Protein AF-V5GLI0-F1 (afdb_monomer_lite)

Organism: Anoplophora glabripennis (NCBI:txid217634)

Secondary structure (DSSP, 8-state):
-HHHHHHHHHHHHHHHHHHHHHHHHH-TT-THHHHHHHHHHHHHHHHHHHHHHHHHHHHHHHHHHHHHHHHHHHHHHHHHHHHHHHHHHHHHHHHHHTSPP-----GGG---HHHHHHHHHTTSSSS----

InterPro domains:
  IPR009244 Mediator complex, subunit Med7 [PF05983] (1-92)
  IPR009244 Mediator complex, subunit Med7 [PTHR21428] (1-109)
  IPR037212 Mediator complex, subunit Med7/Med21-like [SSF140718] (1-93)
  IPR044888 Mediator complex, subunit Med7 superfmaily [G3DSA:6.10.140.200] (1-94)

Foldseek 3Di:
DLVVVLVVLVVVLVVLVVVLVVCCVPPVPDPVNVVSVVVNVVSVVVNVVSVVVCVVVVVVVVVVVVVVVVVVVVVVVVVVVVVVVVVVVVVVVVVVVPDPDPDPPPPPPPDPPVVVVVVVVVVPPPPDDDD

Structure (mmCIF, N/CA/C/O backbone):
data_AF-V5GLI0-F1
#
_entry.id   AF-V5GLI0-F1
#
loop_
_atom_site.group_PDB
_atom_site.id
_atom_site.type_symbol
_atom_site.label_atom_id
_atom_site.label_alt_id
_atom_site.label_comp_id
_atom_site.label_asym_id
_atom_site.label_entity_id
_atom_site.label_seq_id
_atom_site.pdbx_PDB_ins_code
_atom_site.Cartn_x
_atom_site.Cartn_y
_atom_site.Cartn_z
_atom_site.occupancy
_atom_site.B_iso_or_equiv
_atom_site.auth_seq_id
_atom_site.auth_comp_id
_atom_site.auth_asym_id
_atom_site.auth_atom_id
_atom_site.pdbx_PDB_model_num
ATOM 1 N N . ASP A 1 1 ? -1.571 12.350 -8.589 1.00 77.69 1 ASP A N 1
ATOM 2 C CA . ASP A 1 1 ? -2.178 11.018 -8.387 1.00 77.69 1 ASP A CA 1
ATOM 3 C C . ASP A 1 1 ? -1.075 9.966 -8.237 1.00 77.69 1 ASP A C 1
ATOM 5 O O . ASP A 1 1 ? -0.608 9.412 -9.225 1.00 77.69 1 ASP A O 1
ATOM 9 N N . ARG A 1 2 ? -0.577 9.755 -7.009 1.00 85.31 2 ARG A N 1
ATOM 10 C CA . ARG A 1 2 ? 0.648 8.961 -6.759 1.00 85.31 2 ARG A CA 1
ATOM 11 C C . ARG A 1 2 ? 0.521 7.507 -7.222 1.00 85.31 2 ARG A C 1
ATOM 13 O O . ARG A 1 2 ? 1.481 6.929 -7.711 1.00 85.31 2 ARG A O 1
ATOM 20 N N . ARG A 1 3 ? -0.679 6.925 -7.125 1.00 88.25 3 ARG A N 1
ATOM 21 C CA . ARG A 1 3 ? -0.944 5.557 -7.589 1.00 88.25 3 ARG A CA 1
ATOM 22 C C . ARG A 1 3 ? -0.845 5.447 -9.109 1.00 88.25 3 ARG A C 1
ATOM 24 O O . ARG A 1 3 ? -0.317 4.454 -9.601 1.00 88.25 3 ARG A O 1
ATOM 31 N N . ARG A 1 4 ? -1.350 6.438 -9.854 1.00 93.44 4 ARG A N 1
ATOM 32 C CA . ARG A 1 4 ? -1.195 6.473 -11.316 1.00 93.44 4 ARG A CA 1
ATOM 33 C C . ARG A 1 4 ? 0.263 6.660 -11.728 1.00 93.44 4 ARG A C 1
ATOM 35 O O . ARG A 1 4 ? 0.712 5.941 -12.613 1.00 93.44 4 ARG A O 1
ATOM 42 N N . GLU A 1 5 ? 1.003 7.539 -11.057 1.00 92.88 5 GLU A N 1
ATOM 43 C CA . GLU A 1 5 ? 2.430 7.740 -11.346 1.00 92.88 5 GLU A CA 1
ATOM 44 C C . GLU A 1 5 ? 3.266 6.489 -11.051 1.00 92.88 5 GLU A C 1
ATOM 46 O O . GLU A 1 5 ? 4.037 6.060 -11.903 1.00 92.88 5 GLU A O 1
ATOM 51 N N . LEU A 1 6 ? 3.028 5.808 -9.924 1.00 94.25 6 LEU A N 1
ATOM 52 C CA . LEU A 1 6 ? 3.709 4.547 -9.618 1.00 94.25 6 LEU A CA 1
ATOM 53 C C . LEU A 1 6 ? 3.439 3.468 -10.681 1.00 94.25 6 LEU A C 1
ATOM 55 O O . LEU A 1 6 ? 4.346 2.740 -11.072 1.00 94.25 6 LEU A O 1
ATOM 59 N N . LYS A 1 7 ? 2.203 3.381 -11.194 1.00 95.25 7 LYS A N 1
ATOM 60 C CA . LYS A 1 7 ? 1.871 2.454 -12.288 1.00 95.25 7 LYS A CA 1
ATOM 61 C C . LYS A 1 7 ? 2.612 2.793 -13.582 1.00 95.25 7 LYS A C 1
ATOM 63 O O . LYS A 1 7 ? 3.099 1.880 -14.240 1.00 95.25 7 LYS A O 1
ATOM 68 N N . LYS A 1 8 ? 2.703 4.077 -13.943 1.00 96.31 8 LYS A N 1
ATOM 69 C CA . LYS A 1 8 ? 3.465 4.520 -15.121 1.00 96.31 8 LYS A CA 1
ATOM 70 C C . LYS A 1 8 ? 4.951 4.194 -14.976 1.00 96.31 8 LYS A C 1
ATOM 72 O O . LYS A 1 8 ? 5.533 3.650 -15.907 1.00 96.31 8 LYS A O 1
ATOM 77 N N . LEU A 1 9 ? 5.540 4.473 -13.811 1.00 95.12 9 LEU A N 1
ATOM 78 C CA . LEU A 1 9 ? 6.940 4.152 -13.524 1.00 95.12 9 LEU A CA 1
ATOM 79 C C . LEU A 1 9 ? 7.194 2.645 -13.599 1.00 95.12 9 LEU A C 1
ATOM 81 O O . LEU A 1 9 ? 8.161 2.241 -14.230 1.00 95.12 9 LEU A O 1
ATOM 85 N N . ASN A 1 10 ? 6.298 1.813 -13.060 1.00 95.06 10 ASN A N 1
ATOM 86 C CA . ASN A 1 10 ? 6.409 0.356 -13.186 1.00 95.06 10 ASN A CA 1
ATOM 87 C C . ASN A 1 10 ? 6.336 -0.119 -14.644 1.00 95.06 10 ASN A C 1
ATOM 89 O O . ASN A 1 10 ? 7.094 -1.004 -15.032 1.00 95.06 10 ASN A O 1
ATOM 93 N N . GLN A 1 11 ? 5.451 0.463 -15.458 1.00 96.81 11 GLN A N 1
ATOM 94 C CA . GLN A 1 11 ? 5.377 0.130 -16.883 1.00 96.81 11 GLN A CA 1
ATOM 95 C C . GLN A 1 11 ? 6.657 0.544 -17.624 1.00 96.81 11 GLN A C 1
ATOM 97 O O . GLN A 1 11 ? 7.169 -0.223 -18.436 1.00 96.81 11 GLN A O 1
ATOM 102 N N . SER A 1 12 ? 7.188 1.733 -17.319 1.00 96.44 12 SER A N 1
ATOM 103 C CA . SER A 1 12 ? 8.449 2.237 -17.877 1.00 96.44 12 SER A CA 1
ATOM 104 C C . SER A 1 12 ? 9.649 1.383 -17.455 1.00 96.44 12 SER A C 1
ATOM 106 O O . SER A 1 12 ? 10.521 1.095 -18.272 1.00 96.44 12 SER A O 1
ATOM 108 N N . LEU A 1 13 ? 9.667 0.926 -16.199 1.00 96.88 13 LEU A N 1
ATOM 109 C CA . LEU A 1 13 ? 10.682 0.025 -15.658 1.00 96.88 13 LEU A CA 1
ATOM 110 C C . LEU A 1 13 ? 10.676 -1.313 -16.396 1.00 96.88 13 LEU A C 1
ATOM 112 O O . LEU A 1 13 ? 11.729 -1.777 -16.824 1.00 96.88 13 LEU A O 1
ATOM 116 N N . LEU A 1 14 ? 9.495 -1.907 -16.586 1.00 96.94 14 LEU A N 1
ATOM 117 C CA . LEU A 1 14 ? 9.364 -3.167 -17.310 1.00 96.94 14 LEU A CA 1
ATOM 118 C C . LEU A 1 14 ? 9.822 -3.030 -18.767 1.00 96.94 14 LEU A C 1
ATOM 120 O O . LEU A 1 14 ? 10.585 -3.866 -19.235 1.00 96.94 14 LEU A O 1
ATOM 124 N N . ALA A 1 15 ? 9.397 -1.972 -19.464 1.00 96.62 15 ALA A N 1
ATOM 125 C CA . ALA A 1 15 ? 9.813 -1.724 -20.843 1.00 96.62 15 ALA A CA 1
ATOM 126 C C . ALA A 1 15 ? 11.340 -1.554 -20.955 1.00 96.62 15 ALA A C 1
ATOM 128 O O . ALA A 1 15 ? 11.968 -2.228 -21.763 1.00 96.62 15 ALA A O 1
ATOM 129 N N . ASN A 1 16 ? 11.954 -0.741 -20.085 1.00 95.00 16 ASN A N 1
ATOM 130 C CA . ASN A 1 16 ? 13.410 -0.558 -20.078 1.00 95.00 16 ASN A CA 1
ATOM 131 C C . ASN A 1 16 ? 14.176 -1.840 -19.740 1.00 95.00 16 ASN A C 1
ATOM 133 O O . ASN A 1 16 ? 15.267 -2.056 -20.263 1.00 95.00 16 ASN A O 1
ATOM 137 N N . PHE A 1 17 ? 13.616 -2.697 -18.888 1.00 96.38 17 PHE A N 1
ATOM 138 C CA . PHE A 1 17 ? 14.223 -3.984 -18.577 1.00 96.38 17 PHE A CA 1
ATOM 139 C C . PHE A 1 17 ? 14.182 -4.935 -19.778 1.00 96.38 17 PHE A C 1
ATOM 141 O O . PHE A 1 17 ? 15.183 -5.585 -20.065 1.00 96.38 17 PHE A O 1
ATOM 148 N N . LEU A 1 18 ? 13.064 -4.983 -20.510 1.00 96.38 18 LEU A N 1
ATOM 149 C CA . LEU A 1 18 ? 12.961 -5.771 -21.742 1.00 96.38 18 LEU A CA 1
ATOM 150 C C . LEU A 1 18 ? 13.914 -5.250 -22.825 1.00 96.38 18 LEU A C 1
ATOM 152 O O . LEU A 1 18 ? 14.644 -6.048 -23.403 1.00 96.38 18 LEU A O 1
ATOM 156 N N . ASP A 1 19 ? 14.005 -3.930 -23.012 1.00 93.44 19 ASP A N 1
ATOM 157 C CA . ASP A 1 19 ? 14.977 -3.328 -23.935 1.00 93.44 19 ASP A CA 1
ATOM 158 C C . ASP A 1 19 ? 16.422 -3.710 -23.576 1.00 93.44 19 ASP A C 1
ATOM 160 O O . ASP A 1 19 ? 17.254 -3.937 -24.455 1.00 93.44 19 ASP A O 1
ATOM 164 N N . LEU A 1 20 ? 16.744 -3.759 -22.277 1.00 94.44 20 LEU A N 1
ATOM 165 C CA . LEU A 1 20 ? 18.061 -4.181 -21.808 1.00 94.44 20 LEU A CA 1
ATOM 166 C C . LEU A 1 20 ? 18.308 -5.661 -22.119 1.00 94.44 20 LEU A C 1
ATOM 168 O O . LEU A 1 20 ? 19.400 -6.001 -22.567 1.00 94.44 20 LEU A O 1
ATOM 172 N N . LEU A 1 21 ? 17.323 -6.538 -21.910 1.00 94.62 21 LEU A N 1
ATOM 173 C CA . LEU A 1 21 ? 17.447 -7.953 -22.271 1.00 94.62 21 LEU A CA 1
ATOM 174 C C . LEU A 1 21 ? 17.672 -8.126 -23.776 1.00 94.62 21 LEU A C 1
ATOM 176 O O . LEU A 1 21 ? 18.602 -8.829 -24.168 1.00 94.62 21 LEU A O 1
ATOM 180 N N . ASP A 1 22 ? 16.892 -7.438 -24.608 1.00 94.00 22 ASP A N 1
ATOM 181 C CA . ASP A 1 22 ? 17.051 -7.473 -26.064 1.00 94.00 22 ASP A CA 1
ATOM 182 C C . ASP A 1 22 ? 18.428 -6.951 -26.495 1.00 94.00 22 ASP A C 1
ATOM 184 O O . ASP A 1 22 ? 19.068 -7.519 -27.386 1.00 94.00 22 ASP A O 1
ATOM 188 N N . LEU A 1 23 ? 18.935 -5.902 -25.839 1.00 93.38 23 LEU A N 1
ATOM 189 C CA . LEU A 1 23 ? 20.286 -5.400 -26.075 1.00 93.38 23 LEU A CA 1
ATOM 190 C C . LEU A 1 23 ? 21.350 -6.444 -25.712 1.00 93.38 23 LEU A C 1
ATOM 192 O O . LEU A 1 23 ? 22.304 -6.620 -26.466 1.00 93.38 23 LEU A O 1
ATOM 196 N N . LEU A 1 24 ? 21.194 -7.146 -24.587 1.00 92.75 24 LEU A N 1
ATOM 197 C CA . LEU A 1 24 ? 22.140 -8.171 -24.140 1.00 92.75 24 LEU A CA 1
ATOM 198 C C . LEU A 1 24 ? 22.152 -9.402 -25.052 1.00 92.75 24 LEU A C 1
ATOM 200 O O . LEU A 1 24 ? 23.216 -9.978 -25.266 1.00 92.75 24 LEU A O 1
ATOM 204 N N . VAL A 1 25 ? 20.999 -9.790 -25.603 1.00 94.69 25 VAL A N 1
ATOM 205 C CA . VAL A 1 25 ? 20.893 -10.911 -26.550 1.00 94.69 25 VAL A CA 1
ATOM 206 C C . VAL A 1 25 ? 21.550 -10.566 -27.887 1.00 94.69 25 VAL A C 1
ATOM 208 O O . VAL A 1 25 ? 22.273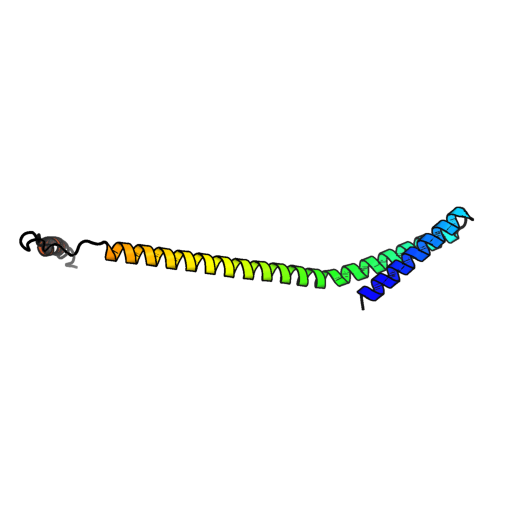 -11.390 -28.444 1.00 94.69 25 VAL A O 1
ATOM 211 N N . ASN A 1 26 ? 21.321 -9.354 -28.401 1.00 92.56 26 ASN A N 1
ATOM 212 C CA . ASN A 1 26 ? 21.771 -8.977 -29.741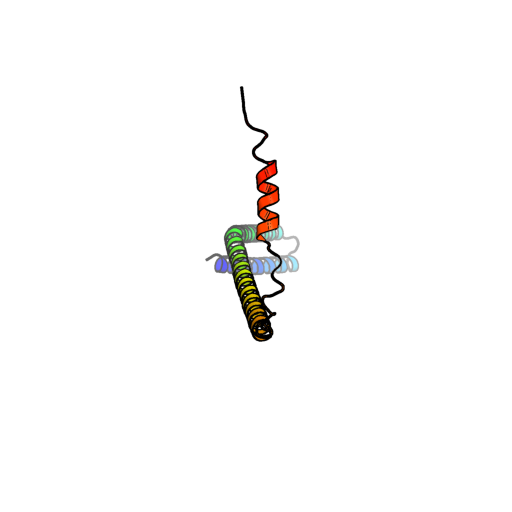 1.00 92.56 26 ASN A CA 1
ATOM 213 C C . ASN A 1 26 ? 23.196 -8.398 -29.771 1.00 92.56 26 ASN A C 1
ATOM 215 O O . ASN A 1 26 ? 23.944 -8.660 -30.711 1.00 92.56 26 ASN A O 1
ATOM 219 N N . CYS A 1 27 ? 23.578 -7.582 -28.783 1.00 89.31 27 CYS A N 1
ATOM 220 C CA . CYS A 1 27 ? 24.846 -6.840 -28.747 1.00 89.31 27 CYS A CA 1
ATOM 221 C C . CYS A 1 27 ? 25.359 -6.642 -27.298 1.00 89.31 27 CYS A C 1
ATOM 223 O O . CYS A 1 27 ? 25.338 -5.518 -26.782 1.00 89.31 27 CYS A O 1
ATOM 225 N N . PRO A 1 28 ? 25.871 -7.695 -26.634 1.00 84.19 28 PRO A N 1
ATOM 226 C CA . PRO A 1 28 ? 26.230 -7.663 -25.208 1.00 84.19 28 PRO A CA 1
ATOM 227 C C . PRO A 1 28 ? 27.379 -6.704 -24.842 1.00 84.19 28 PRO A C 1
ATOM 229 O O . PRO A 1 28 ? 27.415 -6.183 -23.723 1.00 84.19 28 PRO A O 1
ATOM 232 N N . GLU A 1 29 ? 28.296 -6.444 -25.778 1.00 87.75 29 GLU A N 1
ATOM 233 C CA . GLU A 1 29 ? 29.461 -5.552 -25.619 1.00 87.75 29 GLU A CA 1
ATOM 234 C C . GLU A 1 29 ? 29.130 -4.071 -25.889 1.00 87.75 29 GLU A C 1
ATOM 236 O O . GLU A 1 29 ? 30.000 -3.204 -25.828 1.00 87.75 29 GLU A O 1
ATOM 241 N N . SER A 1 30 ? 27.871 -3.751 -26.208 1.00 90.38 30 SER A N 1
ATOM 242 C CA . SER A 1 30 ? 27.469 -2.379 -26.519 1.00 90.38 30 SER A CA 1
ATOM 243 C C . SER A 1 30 ? 27.587 -1.461 -25.293 1.00 90.38 30 SER A C 1
ATOM 245 O O . SER A 1 30 ? 27.048 -1.792 -24.230 1.00 90.38 30 SER A O 1
ATOM 247 N N . PRO A 1 31 ? 28.181 -0.257 -25.424 1.00 88.88 31 PRO A N 1
ATOM 248 C CA . PRO A 1 31 ? 28.242 0.716 -24.331 1.00 88.88 31 PRO A CA 1
ATOM 249 C C . PRO A 1 31 ? 26.848 1.190 -23.885 1.00 88.88 31 PRO A C 1
ATOM 251 O O . PRO A 1 31 ? 26.671 1.558 -22.726 1.00 88.88 31 PRO A O 1
ATOM 254 N N . ARG A 1 32 ? 25.825 1.065 -24.750 1.00 89.44 32 ARG A N 1
ATOM 255 C CA . ARG A 1 32 ? 24.415 1.380 -24.432 1.00 89.44 32 ARG A CA 1
ATOM 256 C C . ARG A 1 32 ? 23.848 0.534 -23.288 1.00 89.44 32 ARG A C 1
ATOM 258 O O . ARG A 1 32 ? 22.819 0.879 -22.715 1.00 89.44 32 ARG A O 1
ATOM 265 N N . ARG A 1 33 ? 24.514 -0.573 -22.933 1.00 91.38 33 ARG A N 1
ATOM 266 C CA . ARG A 1 33 ? 24.174 -1.376 -21.754 1.00 91.38 33 ARG A CA 1
ATOM 267 C C . ARG A 1 33 ? 24.291 -0.546 -20.480 1.00 91.38 33 ARG A C 1
ATOM 269 O O . ARG A 1 33 ? 23.409 -0.629 -19.634 1.00 91.38 33 ARG A O 1
ATOM 276 N N . ALA A 1 34 ? 25.364 0.236 -20.348 1.00 91.25 34 ALA A N 1
ATOM 277 C CA . ALA A 1 34 ? 25.585 1.079 -19.177 1.00 91.25 34 ALA A CA 1
ATOM 278 C C . ALA A 1 34 ? 24.490 2.150 -19.063 1.00 91.25 34 ALA A C 1
ATOM 280 O O . ALA A 1 34 ? 23.885 2.273 -18.005 1.00 91.25 34 ALA A O 1
ATOM 281 N N . GLU A 1 35 ? 24.150 2.806 -20.177 1.00 92.19 35 GLU A N 1
ATOM 282 C CA . GLU A 1 35 ? 23.057 3.790 -20.248 1.00 92.19 35 GLU A CA 1
ATOM 283 C C . GLU A 1 35 ? 21.720 3.186 -19.781 1.00 92.19 35 GLU A C 1
ATOM 285 O O . GLU A 1 35 ? 21.059 3.731 -18.903 1.00 92.19 35 GLU A O 1
ATOM 290 N N . LYS A 1 36 ? 21.350 1.997 -20.284 1.00 91.69 36 LYS A N 1
ATOM 291 C CA . LYS A 1 36 ? 20.110 1.318 -19.868 1.00 91.69 36 LYS A CA 1
ATOM 292 C C . LYS A 1 36 ? 20.103 0.924 -18.389 1.00 91.69 36 LYS A C 1
ATOM 294 O O . LYS A 1 36 ? 19.051 0.947 -17.752 1.00 91.69 36 LYS A O 1
ATOM 299 N N . VAL A 1 37 ? 21.253 0.554 -17.828 1.00 94.00 37 VAL A N 1
ATOM 300 C CA . VAL A 1 37 ? 21.378 0.253 -16.392 1.00 94.00 37 VAL A CA 1
ATOM 301 C C . VAL A 1 37 ? 21.241 1.524 -15.545 1.00 94.00 37 VAL A C 1
ATOM 303 O O . VAL A 1 37 ? 20.600 1.488 -14.489 1.00 94.00 37 VAL A O 1
ATOM 306 N N . GLU A 1 38 ? 21.786 2.651 -16.001 1.00 95.50 38 GLU A N 1
ATOM 307 C CA . GLU A 1 38 ? 21.608 3.955 -15.354 1.00 95.50 38 GLU A CA 1
ATOM 308 C C . GLU A 1 38 ? 20.142 4.410 -15.395 1.00 95.50 38 GLU A C 1
ATOM 310 O O . GLU A 1 38 ? 19.595 4.785 -14.354 1.00 95.50 38 GLU A O 1
ATOM 315 N N . ASP A 1 39 ? 19.464 4.268 -16.539 1.00 95.00 39 ASP A N 1
ATOM 316 C CA . ASP A 1 39 ? 18.034 4.570 -16.687 1.00 95.00 39 ASP A CA 1
ATOM 317 C C . ASP A 1 39 ? 17.174 3.754 -15.707 1.00 95.00 39 ASP A C 1
ATOM 319 O O . ASP A 1 39 ? 16.302 4.293 -15.017 1.00 95.00 39 ASP A O 1
ATOM 323 N N . LEU A 1 40 ? 17.439 2.447 -15.592 1.00 96.25 40 LEU A N 1
ATOM 324 C CA . LEU A 1 40 ? 16.764 1.578 -14.622 1.00 96.25 40 LEU A CA 1
ATOM 325 C C . LEU A 1 40 ? 17.023 2.033 -13.181 1.00 96.25 40 LEU A C 1
ATOM 327 O O . LEU A 1 40 ? 16.093 2.083 -12.372 1.00 96.25 40 LEU A O 1
ATOM 331 N N . SER A 1 41 ? 18.266 2.396 -12.863 1.00 97.06 41 SER A N 1
ATOM 332 C CA . SER A 1 41 ? 18.643 2.884 -11.532 1.00 97.06 41 SER A CA 1
ATOM 333 C C . SER A 1 41 ? 17.878 4.160 -11.174 1.00 97.06 41 SER A C 1
ATOM 335 O O . SER A 1 41 ? 17.327 4.268 -10.076 1.00 97.06 41 SER A O 1
ATOM 337 N N . LEU A 1 42 ? 17.755 5.091 -12.122 1.00 96.88 42 LEU A N 1
ATOM 338 C CA . LEU A 1 42 ? 16.984 6.319 -11.950 1.00 96.88 42 LEU A CA 1
ATOM 339 C C . LEU A 1 42 ? 15.488 6.036 -11.737 1.00 96.88 42 LEU A C 1
ATOM 341 O O . LEU A 1 42 ? 14.860 6.628 -10.855 1.00 96.88 42 LEU A O 1
ATOM 345 N N . LEU A 1 43 ? 14.912 5.089 -12.486 1.00 96.69 43 LEU A N 1
ATOM 346 C CA . LEU A 1 43 ? 13.521 4.663 -12.297 1.00 96.69 43 LEU A CA 1
ATOM 347 C C . LEU A 1 43 ? 13.282 4.094 -10.892 1.00 96.69 43 LEU A C 1
ATOM 349 O O . LEU A 1 43 ? 12.283 4.444 -10.257 1.00 96.69 43 LEU A O 1
ATOM 353 N N . PHE A 1 44 ? 14.201 3.276 -10.370 1.00 97.81 44 PHE A N 1
ATOM 354 C CA . PHE A 1 44 ? 14.105 2.767 -9.000 1.00 97.81 44 PHE A CA 1
ATOM 355 C C . PHE A 1 44 ? 14.181 3.884 -7.957 1.00 97.81 44 PHE A C 1
ATOM 357 O O . PHE A 1 44 ? 13.372 3.894 -7.028 1.00 97.81 44 PHE A O 1
ATOM 364 N N . ILE A 1 45 ? 15.089 4.851 -8.120 1.00 97.62 45 ILE A N 1
ATOM 365 C CA . ILE A 1 45 ? 15.198 6.015 -7.226 1.00 97.62 45 ILE A CA 1
ATOM 366 C C . ILE A 1 45 ? 13.867 6.779 -7.177 1.00 97.62 45 ILE A C 1
ATOM 368 O O . ILE A 1 45 ? 13.340 7.048 -6.094 1.00 97.62 45 ILE A O 1
ATOM 372 N N . HIS A 1 46 ? 13.259 7.056 -8.334 1.00 95.38 46 HIS A N 1
ATOM 373 C CA . HIS A 1 46 ? 11.960 7.730 -8.403 1.00 95.38 46 HIS A CA 1
ATOM 374 C C 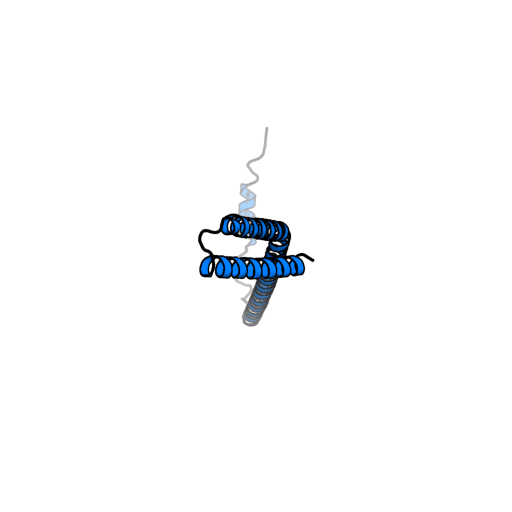. HIS A 1 46 ? 10.839 6.938 -7.716 1.00 95.38 46 HIS A C 1
ATOM 376 O O . HIS A 1 46 ? 10.041 7.512 -6.969 1.00 95.38 46 HIS A O 1
ATOM 382 N N . ILE A 1 47 ? 10.790 5.617 -7.917 1.00 96.44 47 ILE A N 1
ATOM 383 C CA . ILE A 1 47 ? 9.826 4.737 -7.240 1.00 96.44 47 ILE A CA 1
ATOM 384 C C . ILE A 1 47 ? 10.023 4.794 -5.719 1.00 96.44 47 ILE A C 1
ATOM 386 O O . ILE A 1 47 ? 9.050 4.959 -4.978 1.00 96.44 47 ILE A O 1
ATOM 390 N N . HIS A 1 48 ? 11.266 4.707 -5.244 1.00 97.00 48 HIS A N 1
ATOM 391 C CA . HIS A 1 48 ? 11.586 4.778 -3.820 1.00 97.00 48 HIS A CA 1
ATOM 392 C C . HIS A 1 48 ? 11.151 6.103 -3.191 1.00 97.00 48 HIS A C 1
ATOM 394 O O . HIS A 1 48 ? 10.525 6.093 -2.129 1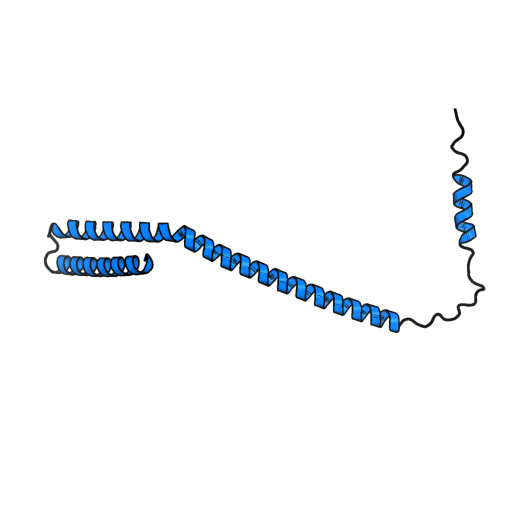.00 97.00 48 HIS A O 1
ATOM 400 N N . HIS A 1 49 ? 11.422 7.235 -3.843 1.00 96.12 49 HIS A N 1
ATOM 401 C CA . HIS A 1 49 ? 10.971 8.539 -3.357 1.00 96.12 49 HIS A CA 1
ATOM 402 C C . HIS A 1 49 ? 9.447 8.611 -3.248 1.00 96.12 49 HIS A C 1
ATOM 404 O O . HIS A 1 49 ? 8.922 9.002 -2.204 1.00 96.12 49 HIS A O 1
ATOM 410 N N . LEU A 1 50 ? 8.728 8.144 -4.271 1.00 95.31 50 LEU A N 1
ATOM 411 C CA . LEU A 1 50 ? 7.267 8.150 -4.279 1.00 95.31 50 LEU A CA 1
ATOM 412 C C . LEU A 1 50 ? 6.667 7.269 -3.168 1.00 95.31 50 LEU A C 1
ATOM 414 O O . LEU A 1 50 ? 5.669 7.641 -2.544 1.00 95.31 50 LEU A O 1
ATOM 418 N N . LEU A 1 51 ? 7.281 6.115 -2.890 1.00 95.50 51 LEU A N 1
ATOM 419 C CA . LEU A 1 51 ? 6.903 5.250 -1.769 1.00 95.50 51 LEU A CA 1
ATOM 420 C C . LEU A 1 51 ? 7.178 5.921 -0.419 1.00 95.50 51 LEU A C 1
ATOM 422 O O . LEU A 1 51 ? 6.336 5.863 0.480 1.00 95.50 51 LEU A O 1
ATOM 426 N N . ASN A 1 52 ? 8.323 6.591 -0.279 1.00 96.38 52 ASN A N 1
ATOM 427 C CA . ASN A 1 52 ? 8.687 7.306 0.942 1.00 96.38 52 ASN A CA 1
ATOM 428 C C . ASN A 1 52 ? 7.712 8.450 1.243 1.00 96.38 52 ASN A C 1
ATOM 430 O O . ASN A 1 52 ? 7.246 8.569 2.375 1.00 96.38 52 ASN A O 1
ATOM 434 N N . GLU A 1 53 ? 7.291 9.214 0.234 1.00 95.31 53 GLU A N 1
ATOM 435 C CA . GLU A 1 53 ? 6.240 10.230 0.385 1.00 95.31 53 GLU A CA 1
ATOM 436 C C . GLU A 1 53 ? 4.875 9.657 0.800 1.00 95.31 53 GLU A C 1
ATOM 438 O O . GLU A 1 53 ? 4.010 10.378 1.317 1.00 95.31 53 GLU A O 1
ATOM 443 N N . PHE A 1 54 ? 4.636 8.368 0.547 1.00 95.19 54 PHE A N 1
ATOM 444 C CA . PHE A 1 54 ? 3.404 7.687 0.935 1.00 95.19 54 PHE A CA 1
ATOM 445 C C . PHE A 1 54 ? 3.437 7.161 2.380 1.00 95.19 54 PHE A C 1
ATOM 447 O O . PHE A 1 54 ? 2.376 6.979 2.985 1.00 95.19 54 PHE A O 1
ATOM 454 N N . ARG A 1 55 ? 4.624 6.997 2.985 1.00 97.06 55 ARG A N 1
ATOM 455 C CA . ARG A 1 55 ? 4.789 6.490 4.363 1.00 97.06 55 ARG A CA 1
ATOM 456 C C . ARG A 1 55 ? 3.983 7.261 5.417 1.00 97.06 55 ARG A C 1
ATOM 458 O O . ARG A 1 55 ? 3.330 6.597 6.221 1.00 97.06 55 ARG A O 1
ATOM 465 N N . PRO A 1 56 ? 3.930 8.610 5.426 1.00 98.00 56 PRO A N 1
ATOM 466 C CA . PRO A 1 56 ? 3.151 9.340 6.427 1.00 98.00 56 PRO A CA 1
ATOM 467 C C . PRO A 1 56 ? 1.650 9.057 6.332 1.00 98.00 56 PRO A C 1
ATOM 469 O O . PRO A 1 56 ? 0.962 8.982 7.347 1.00 98.00 56 PRO A O 1
ATOM 472 N N . HIS A 1 57 ? 1.127 8.880 5.115 1.00 96.25 57 HIS A N 1
ATOM 473 C CA . HIS A 1 57 ? -0.267 8.494 4.920 1.00 96.25 57 HIS A CA 1
ATOM 474 C C . HIS A 1 57 ? -0.511 7.072 5.429 1.00 96.25 57 HIS A C 1
ATOM 476 O O . HIS A 1 57 ? -1.455 6.852 6.180 1.00 96.25 57 HIS A O 1
ATOM 482 N N . GLN A 1 58 ? 0.361 6.125 5.071 1.00 97.06 58 GLN A N 1
ATOM 483 C CA . GLN A 1 58 ? 0.284 4.749 5.561 1.00 97.06 58 GLN A CA 1
ATOM 484 C C . GLN A 1 58 ? 0.290 4.693 7.096 1.00 97.06 58 GLN A C 1
ATOM 486 O O . GLN A 1 58 ? -0.555 4.021 7.672 1.00 97.06 58 GLN A O 1
ATOM 491 N N . ALA A 1 59 ? 1.182 5.434 7.760 1.00 98.38 59 ALA A N 1
ATOM 492 C CA . ALA A 1 59 ? 1.252 5.483 9.219 1.00 98.38 59 ALA A CA 1
ATOM 493 C C . ALA A 1 59 ? -0.061 5.975 9.853 1.00 98.38 59 ALA A C 1
ATOM 495 O O . ALA A 1 59 ? -0.529 5.389 10.828 1.00 98.38 59 ALA A O 1
ATOM 496 N N . ARG A 1 60 ? -0.692 7.006 9.271 1.00 98.56 60 ARG A N 1
ATOM 497 C CA . ARG A 1 60 ? -2.000 7.503 9.731 1.00 98.56 60 ARG A CA 1
ATOM 498 C C . ARG A 1 60 ? -3.103 6.462 9.581 1.00 98.56 60 ARG A C 1
ATOM 500 O O . ARG A 1 60 ? -3.895 6.291 10.500 1.00 98.56 60 ARG A O 1
ATOM 507 N N . GLU A 1 61 ? -3.139 5.752 8.460 1.00 98.31 61 GLU A N 1
ATOM 508 C CA . GLU A 1 61 ? -4.141 4.706 8.237 1.00 98.31 61 GLU A CA 1
ATOM 509 C C . GLU A 1 61 ? -3.920 3.503 9.164 1.00 98.31 61 GLU A C 1
ATOM 511 O O . GLU A 1 61 ? -4.878 2.993 9.741 1.00 98.31 61 GLU A O 1
ATOM 516 N N . THR A 1 62 ? -2.665 3.112 9.409 1.00 98.50 62 THR A N 1
ATOM 517 C CA . THR A 1 62 ? -2.326 2.105 10.427 1.00 98.50 62 THR A CA 1
ATOM 518 C C . THR A 1 62 ? -2.811 2.533 11.813 1.00 98.50 62 THR A C 1
ATOM 520 O O . THR A 1 62 ? -3.456 1.745 12.505 1.00 98.50 62 THR A O 1
ATOM 523 N N . LEU A 1 63 ? -2.555 3.784 12.214 1.00 98.69 63 LEU A N 1
ATOM 524 C CA . LEU A 1 63 ? -3.005 4.310 13.505 1.00 98.69 63 LEU A CA 1
ATOM 525 C C . LEU A 1 63 ? -4.534 4.335 13.603 1.00 98.69 63 LEU A C 1
ATOM 527 O O . LEU A 1 63 ? -5.087 3.925 14.619 1.00 98.69 63 LEU A O 1
ATOM 531 N N . ARG A 1 64 ? -5.226 4.754 12.539 1.00 98.62 64 ARG A N 1
ATOM 532 C CA . ARG A 1 64 ? -6.693 4.745 12.467 1.00 98.62 64 ARG A CA 1
ATOM 533 C C . ARG A 1 64 ? -7.250 3.347 12.740 1.00 98.62 64 ARG A C 1
ATOM 535 O O . ARG A 1 64 ? -8.117 3.198 13.597 1.00 98.62 64 ARG A O 1
ATOM 542 N N . VAL A 1 65 ? -6.738 2.328 12.048 1.00 98.69 65 VAL A N 1
ATOM 543 C CA . VAL A 1 65 ? -7.175 0.933 12.230 1.00 98.69 65 VAL A CA 1
ATOM 544 C C . VAL A 1 65 ? -6.878 0.444 13.651 1.00 98.69 65 VAL A C 1
ATOM 546 O O . VAL A 1 65 ? -7.724 -0.201 14.271 1.00 98.69 65 VAL A O 1
ATOM 549 N N . MET A 1 66 ? -5.710 0.790 14.199 1.00 98.62 66 MET A N 1
ATOM 550 C CA . MET A 1 66 ? -5.338 0.450 15.574 1.00 98.62 66 MET A CA 1
ATOM 551 C C . MET A 1 66 ? -6.298 1.068 16.600 1.00 98.62 66 MET A C 1
ATOM 553 O O . MET A 1 66 ? -6.746 0.380 17.518 1.00 98.62 66 MET A O 1
ATOM 557 N N . MET A 1 67 ? -6.649 2.345 16.441 1.00 98.62 67 MET A N 1
ATOM 558 C CA . MET A 1 67 ? -7.576 3.037 17.340 1.00 98.62 67 MET A CA 1
ATOM 559 C C . MET A 1 67 ? -9.001 2.483 17.239 1.00 98.62 67 MET A C 1
ATOM 561 O O . MET A 1 67 ? -9.662 2.324 18.264 1.00 98.62 67 MET A O 1
ATOM 565 N N . GLU A 1 68 ? -9.466 2.126 16.039 1.00 98.62 68 GLU A N 1
ATOM 566 C CA . GLU A 1 68 ? -10.781 1.496 15.864 1.00 98.62 68 GLU A CA 1
ATOM 567 C C . GLU A 1 68 ? -10.840 0.127 16.560 1.00 98.62 68 GLU A C 1
ATOM 569 O O . GLU A 1 68 ? -11.814 -0.193 17.245 1.00 98.62 68 GLU A O 1
ATOM 574 N N . LEU A 1 69 ? -9.759 -0.658 16.475 1.00 98.56 69 LEU A N 1
ATOM 575 C CA . LEU A 1 69 ? -9.644 -1.921 17.202 1.00 98.56 69 LEU A CA 1
ATOM 576 C C . LEU A 1 69 ? -9.711 -1.710 18.722 1.00 98.56 69 LEU A C 1
ATOM 578 O O . LEU A 1 69 ? -10.467 -2.407 19.401 1.00 98.56 69 LEU A O 1
ATOM 582 N N . GLN A 1 70 ? -8.963 -0.738 19.251 1.00 98.69 70 GLN A N 1
ATOM 583 C CA . GLN A 1 70 ? -8.977 -0.415 20.681 1.00 98.69 70 GLN A CA 1
ATOM 584 C C . GLN A 1 70 ? -10.364 0.037 21.150 1.00 98.69 70 GLN A C 1
ATOM 586 O O . GLN A 1 70 ? -10.839 -0.402 22.198 1.00 98.69 70 GLN A O 1
ATOM 591 N N . LYS A 1 71 ? -11.042 0.886 20.370 1.00 98.62 71 LYS A N 1
ATOM 592 C CA . LYS A 1 71 ? -12.417 1.316 20.645 1.00 98.62 71 LYS A CA 1
ATOM 593 C C . LYS A 1 71 ? -13.359 0.115 20.717 1.00 98.62 71 LYS A C 1
ATOM 595 O O . LYS A 1 71 ? -14.095 -0.019 21.694 1.00 98.62 71 LYS A O 1
ATOM 600 N N . ARG A 1 72 ? -13.303 -0.782 19.727 1.00 98.62 72 ARG A N 1
ATOM 601 C CA . ARG A 1 72 ? -14.122 -2.001 19.693 1.00 98.62 72 ARG A CA 1
ATOM 602 C C . ARG A 1 72 ? -13.897 -2.869 20.932 1.00 98.62 72 ARG A C 1
ATOM 604 O O . ARG A 1 72 ? -14.865 -3.269 21.569 1.00 98.62 72 ARG A O 1
ATOM 611 N N . GLN A 1 73 ? -12.640 -3.105 21.306 1.00 98.62 73 GLN A N 1
ATOM 612 C CA . GLN A 1 73 ? -12.288 -3.897 22.490 1.00 98.62 73 GLN A CA 1
ATOM 613 C C . GLN A 1 73 ? -12.806 -3.270 23.792 1.00 98.62 73 GLN A C 1
ATOM 615 O O . GLN A 1 73 ? -13.309 -3.986 24.658 1.00 98.62 73 GLN A O 1
ATOM 620 N N . ARG A 1 74 ? -12.726 -1.938 23.934 1.00 98.50 74 ARG A N 1
ATOM 621 C CA . ARG A 1 74 ? -13.259 -1.227 25.109 1.00 98.50 74 ARG A CA 1
ATOM 622 C C . ARG A 1 74 ? -14.773 -1.381 25.224 1.00 98.50 74 ARG A C 1
ATOM 624 O O . ARG A 1 74 ? -15.261 -1.682 26.309 1.00 98.50 74 ARG A O 1
ATOM 631 N N . ILE A 1 75 ? -15.498 -1.226 24.116 1.00 98.62 75 ILE A N 1
ATOM 632 C CA . ILE A 1 75 ? -16.957 -1.402 24.078 1.00 98.62 75 ILE A CA 1
ATOM 633 C C . ILE A 1 75 ? -17.334 -2.846 24.425 1.00 98.62 75 ILE A C 1
ATOM 635 O O . ILE A 1 75 ? -18.198 -3.075 25.266 1.00 98.62 75 ILE A O 1
ATOM 639 N N . GLU A 1 76 ? -16.662 -3.828 23.824 1.00 98.50 76 GLU A N 1
ATOM 640 C CA . GLU A 1 76 ? -16.892 -5.249 24.100 1.00 98.50 76 GLU A CA 1
ATOM 641 C C . GLU A 1 76 ? -16.656 -5.588 25.580 1.00 98.50 76 GLU A C 1
ATOM 643 O O . GLU A 1 76 ? -17.466 -6.271 26.207 1.00 98.50 76 GLU A O 1
ATOM 648 N N . THR A 1 77 ? -15.587 -5.042 26.159 1.00 98.25 77 THR A N 1
ATOM 649 C CA . THR A 1 77 ? -15.250 -5.216 27.575 1.00 98.25 77 THR A CA 1
ATOM 650 C C . THR A 1 77 ? -16.300 -4.578 28.486 1.00 98.25 77 THR A C 1
ATOM 652 O O . THR A 1 77 ? -16.758 -5.233 29.419 1.00 98.25 77 THR A O 1
ATOM 655 N N . ALA A 1 78 ? -16.731 -3.344 28.202 1.00 98.50 78 ALA A N 1
ATOM 656 C CA . ALA A 1 78 ? -17.784 -2.669 28.960 1.00 98.50 78 ALA A CA 1
ATOM 657 C C . ALA A 1 78 ? -19.107 -3.450 28.910 1.00 98.50 78 ALA A C 1
ATOM 659 O O . ALA A 1 78 ? -19.718 -3.701 29.945 1.00 98.50 78 ALA A O 1
ATOM 660 N N . ASN A 1 79 ? -19.493 -3.936 27.727 1.00 98.50 79 ASN A N 1
ATOM 661 C CA . ASN A 1 79 ? -20.682 -4.772 27.562 1.00 98.50 79 ASN A CA 1
ATOM 662 C C . ASN A 1 79 ? -20.575 -6.086 28.347 1.00 98.50 79 ASN A C 1
ATOM 664 O O . ASN A 1 79 ? -21.560 -6.553 28.914 1.00 98.50 79 ASN A O 1
ATOM 668 N N . ARG A 1 80 ? -19.385 -6.698 28.396 1.00 98.38 80 ARG A N 1
ATOM 669 C CA . ARG A 1 80 ? -19.152 -7.904 29.199 1.00 98.38 80 ARG A CA 1
ATOM 670 C C . ARG A 1 80 ? -19.275 -7.609 30.693 1.00 98.38 80 ARG A C 1
ATOM 672 O O . ARG A 1 80 ? -19.899 -8.392 31.401 1.00 98.38 80 ARG A O 1
ATOM 679 N N . PHE A 1 81 ? -18.726 -6.489 31.161 1.00 98.06 81 PHE A N 1
ATOM 680 C CA . PHE A 1 81 ? -18.881 -6.051 32.549 1.00 98.06 81 PHE A CA 1
ATOM 681 C C . PHE A 1 81 ? -20.344 -5.809 32.915 1.00 98.06 81 PHE A C 1
ATOM 683 O O . PHE A 1 81 ? -20.777 -6.312 33.947 1.00 98.06 81 PHE A O 1
ATOM 690 N N . GLN A 1 82 ? -21.113 -5.135 32.056 1.00 98.25 82 GLN A N 1
ATOM 691 C CA . GLN A 1 82 ? -22.537 -4.906 32.298 1.00 98.25 82 GLN A CA 1
ATOM 692 C C . GLN A 1 82 ? -23.297 -6.228 32.457 1.00 98.25 82 GLN A C 1
ATOM 694 O O . GLN A 1 82 ? -23.973 -6.427 33.457 1.00 98.25 82 GLN A O 1
ATOM 699 N N . LYS A 1 83 ? -23.078 -7.194 31.555 1.00 98.25 83 LYS A N 1
ATOM 700 C CA . LYS A 1 83 ? -23.687 -8.532 31.664 1.00 98.25 83 LYS A CA 1
ATOM 701 C C . LYS A 1 83 ? -23.327 -9.253 32.965 1.00 98.25 83 LYS A C 1
ATOM 703 O O . LYS A 1 83 ? -24.142 -9.996 33.504 1.00 98.25 83 LYS A O 1
ATOM 708 N N . HIS A 1 84 ? -22.094 -9.093 33.444 1.00 97.94 84 HIS A N 1
ATOM 709 C CA . HIS A 1 84 ? -21.688 -9.672 34.722 1.00 97.94 84 HIS A CA 1
ATOM 710 C C . HIS A 1 84 ? -22.368 -8.979 35.905 1.00 97.94 84 HIS A C 1
ATOM 712 O O . HIS A 1 84 ? -22.784 -9.680 36.822 1.00 97.94 84 HIS A O 1
ATOM 718 N N . LEU A 1 85 ? -22.516 -7.650 35.877 1.00 97.81 85 LEU A N 1
ATOM 719 C CA . LEU A 1 85 ? -23.254 -6.904 36.899 1.00 97.81 85 LEU A CA 1
ATOM 720 C C . LEU A 1 85 ? -24.720 -7.325 36.953 1.00 97.81 85 LEU A C 1
ATOM 722 O O . LEU A 1 85 ? -25.198 -7.647 38.034 1.00 97.81 85 LEU A O 1
ATOM 726 N N . ASP A 1 86 ? -25.390 -7.402 35.803 1.00 97.88 86 ASP A N 1
ATOM 727 C CA . ASP A 1 86 ? -26.791 -7.826 35.724 1.00 97.88 86 ASP A CA 1
ATOM 728 C C . ASP A 1 86 ? -26.959 -9.224 36.346 1.00 97.88 86 ASP A C 1
ATOM 730 O O . ASP A 1 86 ? -27.806 -9.439 37.207 1.00 97.88 86 ASP A O 1
ATOM 734 N N . LYS A 1 87 ? -26.051 -10.155 36.024 1.00 97.62 87 LYS A N 1
ATOM 735 C CA . LYS A 1 87 ? -26.057 -11.503 36.606 1.00 97.62 87 LYS A CA 1
ATOM 736 C C . LYS A 1 87 ? -25.818 -11.513 38.120 1.00 97.62 87 LYS A C 1
ATOM 738 O O . LYS A 1 87 ? -26.414 -12.323 38.822 1.00 97.62 87 LYS A O 1
ATOM 743 N N . VAL A 1 88 ? -24.923 -10.666 38.634 1.00 97.94 88 VAL A N 1
ATOM 744 C CA . VAL A 1 88 ? -24.691 -10.542 40.086 1.00 97.94 88 VAL A CA 1
ATOM 745 C C . VAL A 1 88 ? -25.925 -9.967 40.776 1.00 97.94 88 VAL A C 1
ATOM 747 O O . VAL A 1 88 ? -26.303 -10.462 41.836 1.00 97.94 88 VAL A O 1
ATOM 750 N N . MET A 1 89 ? -26.576 -8.974 40.168 1.00 96.81 89 MET A N 1
ATOM 751 C CA . MET A 1 89 ? -27.821 -8.408 40.678 1.00 96.81 89 MET A CA 1
ATOM 752 C C . MET A 1 89 ? -28.936 -9.450 40.745 1.00 96.81 89 MET A C 1
ATOM 754 O O . MET A 1 89 ? -29.581 -9.561 41.786 1.00 96.81 89 MET A O 1
ATOM 758 N N . ASP A 1 90 ? -29.100 -10.265 39.702 1.00 96.81 90 ASP A N 1
ATOM 759 C CA . ASP A 1 90 ? -30.069 -11.366 39.692 1.00 96.81 90 ASP A CA 1
ATOM 760 C C . ASP A 1 90 ? -29.800 -12.365 40.827 1.00 96.81 90 ASP A C 1
ATOM 762 O O . ASP A 1 90 ? -30.723 -12.782 41.528 1.00 96.81 90 ASP A O 1
ATOM 766 N N . ILE A 1 91 ? -28.530 -12.729 41.048 1.00 96.31 91 ILE A N 1
ATOM 767 C CA . ILE A 1 91 ? -28.131 -13.642 42.131 1.00 96.31 91 ILE A CA 1
ATOM 768 C C . ILE A 1 91 ? -28.436 -13.030 43.503 1.00 96.31 91 ILE A C 1
ATOM 770 O O . ILE A 1 91 ? -28.974 -13.719 44.367 1.00 96.31 91 ILE A O 1
ATOM 774 N N . LEU A 1 92 ? -28.115 -11.751 43.718 1.00 95.38 92 LEU A N 1
ATOM 775 C CA . LEU A 1 92 ? -28.409 -11.059 44.976 1.00 95.38 92 LEU A CA 1
ATOM 776 C C . LEU A 1 92 ? -29.915 -10.981 45.230 1.00 95.38 92 LEU A C 1
ATOM 778 O O . LEU A 1 92 ? -30.363 -11.249 46.341 1.00 95.38 92 LEU A O 1
ATOM 782 N N . GLN A 1 93 ? -30.703 -10.666 44.203 1.00 94.56 93 GLN A N 1
ATOM 783 C CA . GLN A 1 93 ? -32.154 -10.592 44.317 1.00 94.56 93 GLN A CA 1
ATOM 784 C C . GLN A 1 93 ? -32.762 -11.963 44.640 1.00 94.56 93 GLN A C 1
ATOM 786 O O . GLN A 1 93 ? -33.622 -12.058 45.515 1.00 94.56 93 GLN A O 1
ATOM 791 N N . GLN A 1 94 ? -32.272 -13.031 44.005 1.00 93.88 94 GLN A N 1
ATOM 792 C CA . GLN A 1 94 ? -32.652 -14.403 44.347 1.00 93.88 94 GLN A CA 1
ATOM 793 C C . GLN A 1 94 ? -32.241 -14.766 45.779 1.00 93.88 94 GLN A C 1
ATOM 795 O O . GLN A 1 94 ? -33.021 -15.382 46.496 1.00 93.88 94 GLN A O 1
ATOM 800 N N . ALA A 1 95 ? -31.043 -14.387 46.228 1.00 93.62 95 ALA A N 1
ATOM 801 C CA . ALA A 1 95 ? -30.597 -14.656 47.594 1.00 93.62 95 ALA A CA 1
ATOM 802 C C . ALA A 1 95 ? -31.486 -13.953 48.630 1.00 93.62 95 ALA A C 1
ATOM 804 O O . ALA A 1 95 ? -31.876 -14.579 49.610 1.00 93.62 95 ALA A O 1
ATOM 805 N N . ILE A 1 96 ? -31.865 -12.694 48.380 1.00 90.75 96 ILE A N 1
ATOM 806 C CA . ILE A 1 96 ? -32.787 -11.936 49.239 1.00 90.75 96 ILE A CA 1
ATOM 807 C C . ILE A 1 96 ? -34.167 -12.601 49.287 1.00 90.75 96 ILE A C 1
ATOM 809 O O . ILE A 1 96 ? -34.737 -12.729 50.362 1.00 90.75 96 ILE A O 1
ATOM 813 N N . GLN A 1 97 ? -34.697 -13.061 48.149 1.00 89.25 97 GLN A N 1
ATOM 814 C CA . GLN A 1 97 ? -35.987 -13.764 48.100 1.00 89.25 97 GLN A CA 1
ATOM 815 C C . GLN A 1 97 ? -35.973 -15.116 48.825 1.00 89.25 97 GLN A C 1
ATOM 817 O O . GLN A 1 97 ? -37.016 -15.569 49.283 1.00 89.25 97 GLN A O 1
ATOM 822 N N . ASN A 1 98 ? -34.809 -15.760 48.916 1.00 88.12 98 ASN A N 1
ATOM 823 C CA . ASN A 1 98 ? -34.636 -17.036 49.607 1.00 88.12 98 ASN A CA 1
ATOM 824 C C . ASN A 1 98 ? -34.293 -16.877 51.099 1.00 88.12 98 ASN A C 1
ATOM 826 O O . ASN A 1 98 ? -34.110 -17.889 51.780 1.00 88.12 98 ASN A O 1
ATOM 830 N N . LEU A 1 99 ? -34.172 -15.647 51.618 1.00 82.44 99 LEU A N 1
ATOM 831 C CA . LEU A 1 99 ? -34.016 -15.443 53.056 1.00 82.44 99 LEU A CA 1
ATOM 832 C C . LEU A 1 99 ? -35.293 -15.917 53.769 1.00 82.44 99 LEU A C 1
ATOM 834 O O . LEU A 1 99 ? -36.391 -15.568 53.329 1.00 82.44 99 LEU A O 1
ATOM 838 N N . PRO A 1 100 ? -35.178 -16.689 54.864 1.00 74.56 100 PRO A N 1
ATOM 839 C CA . PRO A 1 100 ? -36.325 -16.977 55.711 1.00 74.56 100 PRO A CA 1
ATOM 840 C C . PRO A 1 100 ? -36.929 -15.651 56.187 1.00 74.56 100 PRO A C 1
ATOM 842 O O . PRO A 1 100 ? -36.177 -14.742 56.555 1.00 74.56 100 PRO A O 1
ATOM 845 N N . GLU A 1 101 ? -38.262 -15.539 56.211 1.00 67.25 101 GLU A N 1
ATOM 846 C CA . GLU A 1 101 ? -38.909 -14.467 56.976 1.00 67.25 101 GLU A CA 1
ATOM 847 C C . GLU A 1 101 ? -38.308 -14.457 58.385 1.00 67.25 101 GLU A C 1
ATOM 849 O O . GLU A 1 101 ? -38.001 -15.541 58.902 1.00 67.25 101 GLU A O 1
ATOM 854 N N . PRO A 1 102 ? -38.083 -13.278 58.997 1.00 58.72 102 PRO A N 1
ATOM 855 C CA . PRO A 1 102 ? -37.596 -13.227 60.360 1.00 58.72 102 PRO A CA 1
ATOM 856 C C . PRO A 1 102 ? -38.566 -14.045 61.208 1.00 58.72 102 PRO A C 1
ATOM 858 O O . PRO A 1 102 ? -39.687 -13.617 61.473 1.00 58.72 102 PRO A O 1
ATOM 861 N N . MET A 1 103 ? -38.138 -15.250 61.601 1.00 51.53 103 MET A N 1
ATOM 862 C CA . MET A 1 103 ? -38.748 -15.937 62.723 1.00 51.53 103 MET A CA 1
ATOM 863 C C . MET A 1 103 ? -38.785 -14.896 63.829 1.00 51.53 103 MET A C 1
ATOM 865 O O . MET A 1 103 ? -37.768 -14.250 64.083 1.00 51.53 103 MET A O 1
ATOM 869 N N . GLU A 1 104 ? -39.953 -14.696 64.430 1.00 51.12 104 GLU A N 1
ATOM 870 C CA . GLU A 1 104 ? -40.089 -13.931 65.659 1.00 51.12 104 GLU A CA 1
ATOM 871 C C . GLU A 1 104 ? -39.162 -14.581 66.697 1.00 51.12 104 GLU A C 1
ATOM 873 O O . GLU A 1 104 ? -39.516 -15.546 67.373 1.00 51.12 104 GLU A O 1
ATOM 878 N N . ILE A 1 105 ? -37.907 -14.131 66.741 1.00 48.59 105 ILE A N 1
ATOM 879 C CA . ILE A 1 105 ? -36.954 -14.523 67.764 1.00 48.59 105 ILE A CA 1
ATOM 880 C C . ILE A 1 105 ? -37.457 -13.800 69.001 1.00 48.59 105 ILE A C 1
ATOM 882 O O . ILE A 1 105 ? -37.302 -12.587 69.123 1.00 48.59 105 ILE A O 1
ATOM 886 N N . ASP A 1 106 ? -38.137 -14.574 69.844 1.00 45.66 106 ASP A N 1
ATOM 887 C CA . ASP A 1 106 ? -38.659 -14.222 71.157 1.00 45.66 106 ASP A CA 1
ATOM 888 C C . ASP A 1 106 ? -37.783 -13.134 71.800 1.00 45.66 106 ASP A C 1
ATOM 890 O O . ASP A 1 106 ? -36.601 -13.361 72.087 1.00 45.66 106 ASP A O 1
ATOM 894 N N . SER A 1 107 ? -38.350 -11.933 71.975 1.00 49.00 107 SER A N 1
ATOM 895 C CA . SER A 1 107 ? -37.694 -10.670 72.372 1.00 49.00 107 SER A CA 1
ATOM 896 C C . SER A 1 107 ? -36.960 -10.714 73.723 1.00 49.00 107 SER A C 1
ATOM 898 O O . SER A 1 107 ? -36.522 -9.695 74.249 1.00 49.00 107 SER A O 1
ATOM 900 N N . LYS A 1 108 ? -36.830 -11.901 74.310 1.00 51.25 108 LYS A N 1
ATOM 901 C CA . LYS A 1 108 ? -36.218 -12.205 75.597 1.00 51.25 108 LYS A CA 1
ATOM 902 C C . LYS A 1 108 ? -34.701 -12.418 75.527 1.00 51.25 108 LYS A C 1
ATOM 904 O O . LYS A 1 108 ? -34.071 -12.531 76.574 1.00 51.25 108 LYS A O 1
ATOM 909 N N . LEU A 1 109 ? -34.113 -12.472 74.326 1.00 48.81 109 LEU A N 1
ATOM 910 C CA . LEU A 1 109 ? -32.674 -12.693 74.117 1.00 48.81 109 LEU A CA 1
ATOM 911 C C . LEU A 1 109 ? -31.928 -11.489 73.510 1.00 48.81 109 LEU A C 1
ATOM 913 O O . LEU A 1 109 ? -30.836 -11.660 72.971 1.00 48.81 109 LEU A O 1
ATOM 917 N N . MET A 1 110 ? -32.483 -10.272 73.571 1.00 49.16 110 MET A N 1
ATOM 918 C CA . MET A 1 110 ? -31.689 -9.072 73.283 1.00 49.16 110 MET A CA 1
ATOM 919 C C . MET A 1 110 ? -30.775 -8.803 74.478 1.00 49.16 110 MET A C 1
ATOM 921 O O . MET A 1 110 ? -31.170 -8.180 75.459 1.00 49.16 110 MET A O 1
ATOM 925 N N . ILE A 1 111 ? -29.556 -9.335 74.410 1.00 56.19 111 ILE A N 1
ATOM 926 C CA . ILE A 1 111 ? -28.471 -8.912 75.290 1.00 56.19 111 ILE A CA 1
ATOM 927 C C . ILE A 1 111 ? -28.213 -7.437 74.985 1.00 56.19 111 ILE A C 1
ATOM 929 O O . ILE A 1 111 ? -27.950 -7.059 73.846 1.00 56.19 111 ILE A O 1
ATOM 933 N N . GLU A 1 112 ? -28.352 -6.637 76.032 1.00 53.16 112 GLU A N 1
ATOM 934 C CA . GLU A 1 112 ? -28.254 -5.185 76.106 1.0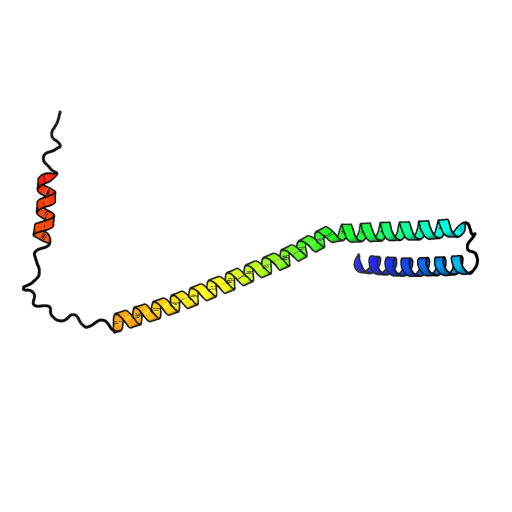0 53.16 112 GLU A CA 1
ATOM 935 C C . GLU A 1 112 ? -26.909 -4.691 75.541 1.00 53.16 112 GLU A C 1
ATOM 937 O O . GLU A 1 112 ? -25.921 -4.514 76.252 1.00 53.16 112 GLU A O 1
ATOM 942 N N . THR A 1 113 ? -26.852 -4.465 74.227 1.00 50.94 113 THR A N 1
ATOM 943 C CA . THR A 1 113 ? -25.708 -3.836 73.546 1.00 50.94 113 THR A CA 1
ATOM 944 C C . THR A 1 113 ? -25.415 -2.426 74.071 1.00 50.94 113 THR A C 1
ATOM 946 O O . THR A 1 113 ? -24.288 -1.953 73.939 1.00 50.94 113 THR A O 1
ATOM 949 N N . ASP A 1 114 ? -26.379 -1.789 74.742 1.00 50.47 114 ASP A N 1
ATOM 950 C CA . ASP A 1 114 ? -26.200 -0.491 75.402 1.00 50.47 114 ASP A CA 1
ATOM 951 C C . ASP A 1 114 ? -25.328 -0.562 76.671 1.00 50.47 114 ASP A C 1
ATOM 953 O O . ASP A 1 114 ? -24.705 0.435 77.039 1.00 50.47 114 ASP A O 1
ATOM 957 N N . LEU A 1 115 ? -25.195 -1.728 77.321 1.00 52.97 115 LEU A N 1
ATOM 958 C CA . LEU A 1 115 ? -24.321 -1.872 78.496 1.00 52.97 115 LEU A CA 1
ATOM 959 C C . LEU A 1 115 ? -22.831 -1.947 78.131 1.00 52.97 115 LEU A C 1
ATOM 961 O O . LEU A 1 115 ? -21.991 -1.516 78.920 1.00 52.97 115 LEU A O 1
ATOM 965 N N . LEU A 1 116 ? -22.499 -2.440 76.934 1.00 52.38 116 LEU A N 1
ATOM 966 C CA . LEU A 1 116 ? -21.112 -2.534 76.461 1.00 52.38 116 LEU A CA 1
ATOM 967 C C . LEU A 1 116 ? -20.560 -1.174 76.002 1.00 52.38 116 LEU A C 1
ATOM 969 O O . LEU A 1 116 ? -19.388 -0.891 76.225 1.00 52.38 116 LEU A O 1
ATOM 973 N N . MET A 1 117 ? -21.398 -0.296 75.439 1.00 52.88 117 MET A N 1
ATOM 974 C CA . MET A 1 117 ? -20.970 1.042 74.994 1.00 52.88 117 MET A CA 1
ATOM 975 C C . MET A 1 117 ? -20.770 2.052 76.135 1.00 52.88 117 MET A C 1
ATOM 977 O O . MET A 1 117 ? -20.041 3.030 75.966 1.00 52.88 117 MET A O 1
ATOM 981 N N . ASN A 1 118 ? -21.383 1.836 77.303 1.00 49.28 118 ASN A N 1
ATOM 982 C CA . ASN A 1 118 ? -21.230 2.741 78.447 1.00 49.28 118 ASN A CA 1
ATOM 983 C C . ASN A 1 118 ? -19.969 2.481 79.288 1.00 49.28 118 ASN A C 1
ATOM 985 O O . ASN A 1 118 ? -19.538 3.390 79.993 1.00 49.28 118 ASN A O 1
ATOM 989 N N . GLN A 1 119 ? -19.354 1.294 79.206 1.00 46.81 119 GLN A N 1
ATOM 990 C CA . GLN A 1 119 ? -18.103 1.003 79.925 1.00 46.81 119 GLN A CA 1
ATOM 991 C C . GLN A 1 119 ? -16.858 1.591 79.239 1.00 46.81 119 GLN A C 1
ATOM 993 O O . GLN A 1 119 ? -15.894 1.918 79.922 1.00 46.81 119 GLN A O 1
ATOM 998 N N . GLU A 1 120 ? -16.880 1.808 77.919 1.00 46.69 120 GLU A N 1
ATOM 999 C CA . GLU A 1 120 ? -15.753 2.442 77.207 1.00 46.69 120 GLU A CA 1
ATOM 1000 C C . GLU A 1 120 ? -15.712 3.972 77.385 1.00 46.69 120 GLU A C 1
ATOM 1002 O O . GLU A 1 120 ? -14.649 4.587 77.295 1.00 46.69 120 GLU A O 1
ATOM 1007 N N . LYS A 1 121 ? -16.852 4.607 77.696 1.00 47.56 121 LYS A N 1
ATOM 1008 C CA . LYS A 1 121 ? -16.915 6.059 77.932 1.00 47.56 121 LYS A CA 1
ATOM 1009 C C . LYS A 1 121 ? -16.405 6.492 79.306 1.00 47.56 121 LYS A C 1
ATOM 1011 O O . LYS A 1 121 ? -15.933 7.615 79.421 1.00 47.56 121 LYS A O 1
ATOM 1016 N N . SER A 1 122 ? -16.464 5.637 80.328 1.00 45.06 122 SER A N 1
ATOM 1017 C CA . SER A 1 122 ? -16.000 6.003 81.676 1.00 45.06 122 SER A CA 1
ATOM 1018 C C . SER A 1 122 ? -14.477 6.028 81.828 1.00 45.06 122 SER A C 1
ATOM 1020 O O . SER A 1 122 ? -13.991 6.667 82.751 1.00 45.06 122 SER A O 1
ATOM 1022 N N . ASP A 1 123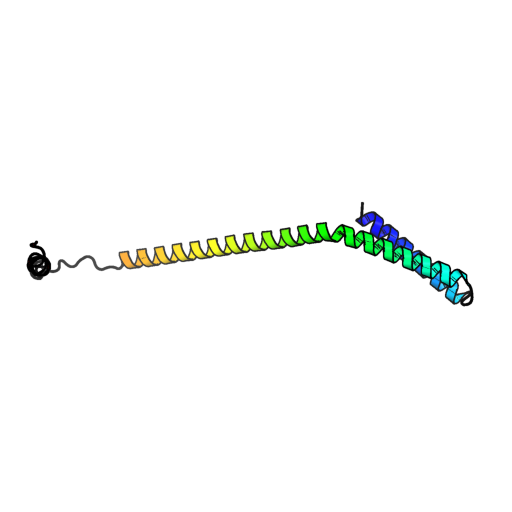 ? -13.730 5.372 80.934 1.00 46.75 123 ASP A N 1
ATOM 1023 C CA . ASP A 1 123 ? -12.261 5.260 81.029 1.00 46.75 123 ASP A CA 1
ATOM 1024 C C . ASP A 1 123 ? -11.519 6.366 80.245 1.00 46.75 123 ASP A C 1
ATOM 1026 O O . ASP A 1 123 ? -10.309 6.536 80.366 1.00 46.75 123 ASP A O 1
ATOM 1030 N N . SER A 1 124 ? -12.245 7.146 79.432 1.00 48.66 124 SER A N 1
ATOM 1031 C CA . SER A 1 124 ? -11.657 8.154 78.533 1.00 48.66 124 SER A CA 1
ATOM 1032 C C . SER A 1 124 ? -11.642 9.582 79.104 1.00 48.66 124 SER A C 1
ATOM 1034 O O . SER A 1 124 ? -10.901 10.422 78.596 1.00 48.66 124 SER A O 1
ATOM 1036 N N . ASP A 1 125 ? -12.420 9.865 80.157 1.00 46.56 125 ASP A N 1
ATOM 1037 C CA . ASP A 1 125 ? -12.616 11.229 80.687 1.00 46.56 125 ASP A CA 1
ATOM 1038 C C . ASP A 1 125 ? -11.654 11.619 81.836 1.00 46.56 125 ASP A C 1
ATOM 1040 O O . ASP A 1 125 ? -11.625 12.782 82.232 1.00 46.56 125 ASP A O 1
ATOM 1044 N N . GLU A 1 126 ? -10.809 10.713 82.352 1.00 48.69 126 GLU A N 1
ATOM 1045 C CA . GLU A 1 126 ? -9.881 11.029 83.464 1.00 48.69 126 GLU A CA 1
ATOM 1046 C C . GLU A 1 126 ? -8.488 11.544 83.036 1.00 48.69 126 GLU A C 1
ATOM 1048 O O . GLU A 1 126 ? -7.668 11.879 83.887 1.00 48.69 126 GLU A O 1
ATOM 1053 N N . SER A 1 127 ? -8.193 11.661 81.734 1.00 50.69 127 SER A N 1
ATOM 1054 C CA . SER A 1 127 ? -6.822 11.962 81.260 1.00 50.69 127 SER A CA 1
ATOM 1055 C C . SER A 1 127 ? -6.570 13.389 80.747 1.00 50.69 127 SER A C 1
ATOM 1057 O O . SER A 1 127 ? -5.482 13.658 80.237 1.00 50.69 127 SER A O 1
ATOM 1059 N N . GLN A 1 128 ? -7.517 14.327 80.867 1.00 50.66 128 GLN A N 1
ATOM 1060 C CA . GLN A 1 128 ? -7.291 15.729 80.472 1.00 50.66 128 GLN A CA 1
ATOM 1061 C C . GLN A 1 128 ? -7.807 16.728 81.517 1.00 50.66 128 GLN A C 1
ATOM 1063 O O . GLN A 1 128 ? -8.873 17.317 81.368 1.00 50.66 128 GLN A O 1
ATOM 1068 N N . ALA A 1 129 ? -7.003 16.965 82.554 1.00 44.19 129 ALA A N 1
ATOM 1069 C CA . ALA A 1 129 ? -7.061 18.181 83.362 1.00 44.19 129 ALA A CA 1
ATOM 1070 C C . ALA A 1 129 ? -5.630 18.616 83.742 1.00 44.19 129 ALA A C 1
ATOM 1072 O O . ALA A 1 129 ? -5.053 18.040 84.657 1.00 44.19 129 ALA A O 1
ATOM 1073 N N . ASP A 1 130 ? -5.096 19.552 82.939 1.00 35.50 130 ASP A N 1
ATOM 1074 C CA . ASP A 1 130 ? -4.160 20.688 83.164 1.00 35.50 130 ASP A CA 1
ATOM 1075 C C . ASP A 1 130 ? -3.217 20.752 84.398 1.00 35.50 130 ASP A C 1
ATOM 1077 O O . ASP A 1 130 ? -3.489 20.124 85.421 1.00 35.50 130 ASP A O 1
ATOM 1081 N N . PRO A 1 131 ? -2.155 21.603 84.403 1.00 57.59 131 PRO A N 1
ATOM 1082 C CA . PRO A 1 131 ? -1.885 22.761 83.523 1.00 57.59 131 PRO A CA 1
ATOM 1083 C C . PRO A 1 131 ? -0.506 22.809 82.828 1.00 57.59 131 PRO A C 1
ATOM 1085 O O . PRO A 1 131 ? 0.414 22.044 83.202 1.00 57.59 131 PRO A O 1
#

pLDDT: mean 84.34, std 19.58, range [35.5, 98.69]

Radius of gyration: 42.79 Å; chains: 1; bounding box: 70×40×113 Å

Sequence (131 aa):
DRRRELKKLNQSLLANFLDLLDLLVNCPESPRRAEKVEDLSLLFIHIHHLLNEFRPHQARETLRVMMELQKRQRIETANRFQKHLDKVMDILQQAIQNLPEPMEIDSKLMIETDLLMNQEKSDSDESQADP